Protein AF-A0A6B3CYA7-F1 (afdb_monomer_lite)

Foldseek 3Di:
DQDQDCQLVDRLLRRQCRPDPVLVVQLVLQPDPDRSNLSSSLQCQLCVLLVHSHDDPVSLVPDDLVVQLVSQCPPVHSHPRSSVSSVVD

Secondary structure (DSSP, 8-state):
------SSS-HHHHHHHHH-HHHHHHHHHH-SSS-HHHHHHHHHHHHHHTT-SS--HHHHHHS-HHHHHHHHHSSSPSSSSHHHHHTT-

pLDDT: mean 97.07, std 4.77, range [58.53, 98.69]

Structure (mmCIF, N/CA/C/O backbone):
data_AF-A0A6B3CYA7-F1
#
_entry.id   AF-A0A6B3CYA7-F1
#
loop_
_atom_site.group_PDB
_atom_site.id
_atom_site.type_symbol
_atom_site.label_atom_id
_atom_site.label_alt_id
_atom_site.label_comp_id
_atom_site.label_asym_id
_atom_site.label_entity_id
_atom_site.label_seq_id
_atom_site.pdbx_PDB_ins_code
_atom_site.Cartn_x
_atom_site.Cartn_y
_atom_site.Cartn_z
_atom_site.occupancy
_atom_site.B_iso_or_equiv
_atom_site.auth_seq_id
_atom_site.auth_comp_id
_atom_site.auth_asym_id
_atom_site.auth_atom_id
_atom_site.pdbx_PDB_model_num
ATOM 1 N N . MET A 1 1 ? -12.698 -3.073 -13.065 1.00 58.53 1 MET A N 1
ATOM 2 C CA . MET A 1 1 ? -12.583 -3.156 -14.543 1.00 58.53 1 MET A CA 1
ATOM 3 C C . MET A 1 1 ? -11.751 -4.393 -14.823 1.00 58.53 1 MET A C 1
ATOM 5 O O . MET A 1 1 ? -11.069 -4.808 -13.911 1.00 58.53 1 MET A O 1
ATOM 9 N N . ASP A 1 2 ? -11.826 -5.023 -15.987 1.00 77.56 2 ASP A N 1
ATOM 10 C CA . ASP A 1 2 ? -10.929 -6.148 -16.290 1.00 77.56 2 ASP A CA 1
ATOM 11 C C . ASP A 1 2 ? -9.861 -5.638 -17.259 1.00 77.56 2 ASP A C 1
ATOM 13 O O . ASP A 1 2 ? -10.081 -5.556 -18.468 1.00 77.56 2 ASP A O 1
ATOM 17 N N . VAL A 1 3 ? -8.777 -5.100 -16.692 1.00 90.56 3 VAL A N 1
ATOM 18 C CA . VAL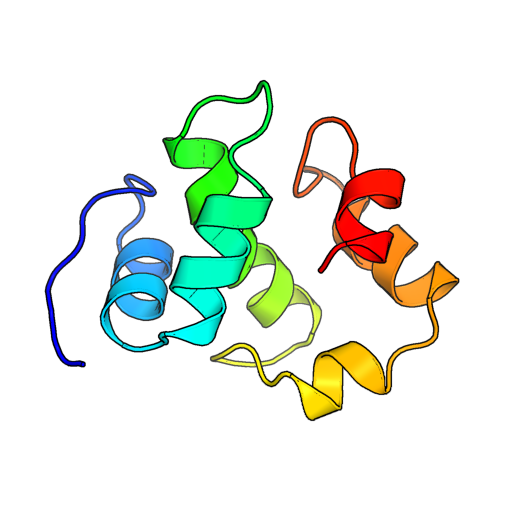 A 1 3 ? -7.672 -4.475 -17.429 1.00 90.56 3 VAL A CA 1
ATOM 19 C C . VAL A 1 3 ? -6.372 -5.073 -16.922 1.00 90.56 3 VAL A C 1
ATOM 21 O O . VAL A 1 3 ? -6.109 -5.069 -15.724 1.00 90.56 3 VAL A O 1
ATOM 24 N N . THR A 1 4 ? -5.535 -5.550 -17.837 1.00 92.38 4 THR A N 1
ATOM 25 C CA . THR A 1 4 ? -4.197 -6.029 -17.492 1.00 92.38 4 THR A CA 1
ATOM 26 C C . THR A 1 4 ? -3.286 -4.843 -17.182 1.00 92.38 4 THR A C 1
ATOM 28 O O . THR A 1 4 ? -3.042 -4.000 -18.049 1.00 92.38 4 THR A O 1
ATOM 31 N N . LEU A 1 5 ? -2.784 -4.779 -15.949 1.00 94.81 5 LEU A N 1
ATOM 32 C CA . LEU A 1 5 ? -1.802 -3.794 -15.496 1.00 94.81 5 LEU A CA 1
ATOM 33 C C . LEU A 1 5 ? -0.450 -4.474 -15.242 1.00 94.81 5 LEU A C 1
ATOM 35 O O . LEU A 1 5 ? -0.389 -5.680 -15.042 1.00 94.81 5 LEU A O 1
ATOM 39 N N . HIS A 1 6 ? 0.631 -3.693 -15.284 1.00 97.00 6 HIS A N 1
ATOM 40 C CA . HIS A 1 6 ? 2.004 -4.149 -15.027 1.00 97.00 6 HIS A CA 1
ATOM 41 C C . HIS A 1 6 ? 2.776 -3.088 -14.230 1.00 97.00 6 HIS A C 1
ATOM 43 O O . HIS A 1 6 ? 3.820 -2.598 -14.662 1.00 97.00 6 HIS A O 1
ATOM 49 N N . LEU A 1 7 ? 2.213 -2.651 -13.103 1.00 97.50 7 LEU A N 1
ATOM 50 C CA . LEU A 1 7 ? 2.758 -1.562 -12.287 1.00 97.50 7 LEU A CA 1
ATOM 51 C C . LEU A 1 7 ? 3.619 -2.090 -11.140 1.00 97.50 7 LEU A C 1
ATOM 53 O O . LEU A 1 7 ? 4.663 -1.512 -10.857 1.00 97.50 7 LEU A O 1
ATOM 57 N N . ALA A 1 8 ? 3.210 -3.191 -10.506 1.00 97.75 8 ALA A N 1
ATOM 58 C CA . ALA A 1 8 ? 3.914 -3.787 -9.372 1.00 97.75 8 ALA A CA 1
ATOM 59 C C . ALA A 1 8 ? 5.089 -4.686 -9.797 1.00 97.75 8 ALA A C 1
ATOM 61 O O . ALA A 1 8 ? 5.933 -5.019 -8.963 1.00 97.75 8 ALA A O 1
ATOM 62 N N . GLN A 1 9 ? 5.141 -5.082 -11.079 1.00 97.38 9 GLN A N 1
ATOM 63 C CA . GLN A 1 9 ? 6.082 -6.083 -11.606 1.00 97.38 9 GLN A CA 1
ATOM 64 C C . GLN A 1 9 ? 5.964 -7.427 -10.860 1.00 97.38 9 GLN A C 1
ATOM 66 O O . GLN A 1 9 ? 6.944 -8.148 -10.661 1.00 97.38 9 GLN A O 1
ATOM 71 N N . ASP A 1 10 ? 4.744 -7.748 -10.432 1.00 97.56 10 ASP A N 1
ATOM 72 C CA . ASP A 1 10 ? 4.388 -8.924 -9.646 1.00 97.56 10 ASP A CA 1
ATOM 73 C C . ASP A 1 10 ? 3.007 -9.400 -10.122 1.00 97.56 10 ASP A C 1
ATOM 75 O O . ASP A 1 10 ? 2.046 -8.645 -9.970 1.00 97.56 10 ASP A O 1
ATOM 79 N N . PRO A 1 11 ? 2.885 -10.607 -10.712 1.00 97.12 11 PRO A N 1
ATOM 80 C CA . PRO A 1 11 ? 1.645 -11.035 -11.360 1.00 97.12 11 PRO A CA 1
ATOM 81 C C . PRO A 1 11 ? 0.409 -11.017 -10.456 1.00 97.12 11 PRO A C 1
ATOM 83 O O . PRO A 1 11 ? -0.666 -10.654 -10.920 1.00 97.12 11 PRO A O 1
ATOM 86 N N . GLU A 1 12 ? 0.553 -11.379 -9.179 1.00 96.31 12 GLU A N 1
ATOM 87 C CA . GLU A 1 12 ? -0.569 -11.438 -8.234 1.00 96.31 12 GLU A CA 1
ATOM 88 C C . GLU A 1 12 ? -1.007 -10.026 -7.822 1.00 96.31 12 GLU A C 1
ATOM 90 O O . GLU A 1 12 ? -2.199 -9.713 -7.781 1.00 96.31 12 GLU A O 1
ATOM 95 N N . ALA A 1 13 ? -0.042 -9.138 -7.565 1.00 98.12 13 ALA A N 1
ATOM 96 C CA . ALA A 1 13 ? -0.347 -7.740 -7.278 1.00 98.12 13 ALA A CA 1
ATOM 97 C C . ALA A 1 13 ? -0.962 -7.031 -8.495 1.00 98.12 13 ALA A C 1
ATOM 99 O O . ALA A 1 13 ? -1.942 -6.304 -8.353 1.00 98.12 13 ALA A O 1
ATOM 100 N N . ASP A 1 14 ? -0.418 -7.266 -9.688 1.00 98.25 14 ASP A N 1
ATOM 101 C CA . ASP A 1 14 ? -0.895 -6.683 -10.940 1.00 98.25 14 ASP A CA 1
ATOM 102 C C . ASP A 1 14 ? -2.314 -7.157 -11.304 1.00 98.25 14 ASP A C 1
ATOM 104 O O . ASP A 1 14 ? -3.128 -6.354 -11.769 1.00 98.25 14 ASP A O 1
ATOM 108 N N . GLU A 1 15 ? -2.650 -8.422 -11.027 1.00 97.50 15 GLU A N 1
ATOM 109 C CA . GLU A 1 15 ? -4.014 -8.942 -11.170 1.00 97.50 15 GLU A CA 1
ATOM 110 C C . GLU A 1 15 ? -4.993 -8.212 -10.239 1.00 97.50 15 GLU A C 1
ATOM 112 O O . GLU A 1 15 ? -6.037 -7.735 -10.696 1.00 97.50 15 GLU A O 1
ATOM 11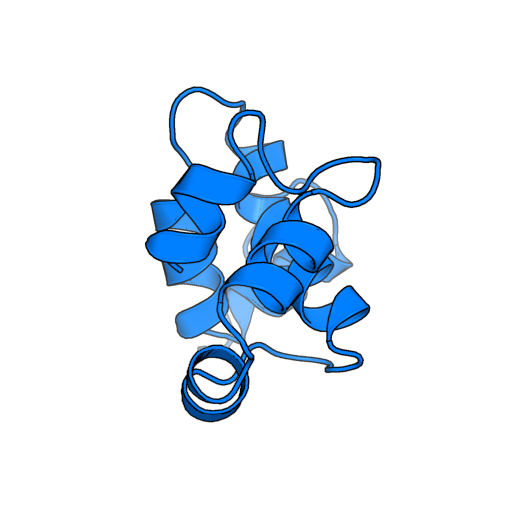7 N N . LEU A 1 16 ? -4.644 -8.060 -8.953 1.00 98.00 16 LEU A N 1
ATOM 118 C CA . LEU A 1 16 ? -5.466 -7.321 -7.989 1.00 98.00 16 LEU A CA 1
ATOM 119 C C . LEU A 1 16 ? -5.688 -5.869 -8.437 1.00 98.00 16 LEU A C 1
ATOM 121 O O . LEU A 1 16 ? -6.825 -5.395 -8.441 1.00 98.00 16 LEU A O 1
ATOM 125 N N . LEU A 1 17 ? -4.623 -5.171 -8.838 1.00 98.12 17 LEU A N 1
ATOM 126 C CA . LEU A 1 17 ? -4.701 -3.790 -9.324 1.00 98.12 17 LEU A CA 1
ATOM 127 C C . LEU A 1 17 ? -5.612 -3.665 -10.549 1.00 98.12 17 LEU A C 1
ATOM 129 O O . LEU A 1 17 ? -6.347 -2.685 -10.672 1.00 98.12 17 LEU A O 1
ATOM 133 N N . GLY A 1 18 ? -5.564 -4.648 -11.452 1.00 97.44 18 GLY A N 1
ATOM 134 C CA . GLY A 1 18 ? -6.394 -4.682 -12.650 1.00 97.44 18 GLY A CA 1
ATOM 135 C C . GLY A 1 18 ? -7.882 -4.755 -12.321 1.00 97.44 18 GLY A C 1
ATOM 136 O O . GLY A 1 18 ? -8.674 -3.995 -12.887 1.00 97.44 18 GLY A O 1
ATOM 137 N N . ARG A 1 19 ? -8.258 -5.622 -11.370 1.00 96.62 19 ARG A N 1
ATOM 138 C CA . ARG A 1 19 ? -9.664 -5.882 -11.017 1.00 96.62 19 ARG A CA 1
ATOM 139 C C . ARG A 1 19 ? -10.258 -4.945 -9.964 1.00 96.62 19 ARG A C 1
ATOM 141 O O . ARG A 1 19 ? -11.467 -4.701 -10.021 1.00 96.62 19 ARG A O 1
ATOM 148 N N . SER A 1 20 ? -9.445 -4.383 -9.065 1.00 97.44 20 SER A N 1
ATOM 149 C CA . SER A 1 20 ? -9.892 -3.607 -7.898 1.00 97.44 20 SER A CA 1
ATOM 150 C C . SER A 1 20 ? -9.581 -2.107 -8.012 1.00 97.44 20 SER A C 1
ATOM 152 O O . SER A 1 20 ? -8.428 -1.688 -7.860 1.00 97.44 20 SER A O 1
ATOM 154 N N . PRO A 1 21 ? -10.603 -1.247 -8.222 1.00 96.94 21 PRO A N 1
ATOM 155 C CA . PRO A 1 21 ? -10.413 0.202 -8.239 1.00 96.94 21 PRO A CA 1
ATOM 156 C C . PRO A 1 21 ? -9.847 0.749 -6.923 1.00 96.94 21 PRO A C 1
ATOM 158 O O . PRO A 1 21 ? -9.045 1.681 -6.952 1.00 96.94 21 PRO A O 1
ATOM 161 N N . LEU A 1 22 ? -10.235 0.172 -5.778 1.00 98.38 22 LEU A N 1
ATOM 162 C CA . LEU A 1 22 ? -9.711 0.588 -4.478 1.00 98.38 22 LEU A CA 1
ATOM 163 C C . LEU A 1 22 ? -8.227 0.237 -4.349 1.00 98.38 22 LEU A C 1
ATOM 165 O O . LEU A 1 22 ? -7.444 1.101 -3.960 1.00 98.38 22 LEU A O 1
ATOM 169 N N . ALA A 1 23 ? -7.816 -0.972 -4.747 1.00 98.38 23 ALA A N 1
ATOM 170 C CA . ALA A 1 23 ? -6.402 -1.344 -4.751 1.00 98.38 23 ALA A CA 1
ATOM 171 C C . ALA A 1 23 ? -5.565 -0.396 -5.622 1.00 98.38 23 ALA A C 1
ATOM 173 O O . ALA A 1 23 ? -4.500 0.047 -5.195 1.00 98.38 23 ALA A O 1
ATOM 174 N N . ALA A 1 24 ? -6.063 -0.015 -6.803 1.00 97.94 24 ALA A N 1
ATOM 175 C CA . ALA A 1 24 ? -5.381 0.946 -7.666 1.00 97.94 24 ALA A CA 1
ATOM 176 C C . ALA A 1 24 ? -5.215 2.328 -7.001 1.00 97.94 24 ALA A C 1
ATOM 178 O O . ALA A 1 24 ? -4.129 2.907 -7.058 1.00 97.94 24 ALA A O 1
ATOM 179 N N . LEU A 1 25 ? -6.255 2.840 -6.328 1.00 98.38 25 LEU A N 1
ATOM 180 C CA . LEU A 1 25 ? -6.193 4.116 -5.602 1.00 98.38 25 LEU A CA 1
ATOM 181 C C . LEU A 1 25 ? -5.242 4.060 -4.402 1.00 98.38 25 LEU A C 1
ATOM 183 O O . LEU A 1 25 ? -4.474 4.998 -4.192 1.00 98.38 25 LEU A O 1
ATOM 187 N N . VAL A 1 26 ? -5.249 2.961 -3.645 1.00 98.69 26 VAL A N 1
ATOM 188 C CA . VAL A 1 26 ? -4.306 2.748 -2.539 1.00 98.69 26 VAL A CA 1
ATOM 189 C C . VAL A 1 26 ? -2.871 2.680 -3.069 1.00 98.69 26 VAL A C 1
ATOM 191 O O . VAL A 1 26 ? -1.985 3.302 -2.492 1.00 98.69 26 VAL A O 1
ATOM 194 N N . GLY A 1 27 ? -2.632 2.020 -4.206 1.00 98.50 27 GLY A N 1
ATOM 195 C CA . GLY A 1 27 ? -1.327 2.024 -4.875 1.00 98.50 27 GLY A CA 1
ATOM 196 C C . GLY A 1 27 ? -0.845 3.440 -5.216 1.00 98.50 27 GLY A C 1
ATOM 197 O O . GLY A 1 27 ? 0.271 3.810 -4.857 1.00 98.50 27 GLY A O 1
ATOM 198 N N . MET A 1 28 ? -1.710 4.270 -5.812 1.00 98.38 28 MET A N 1
ATOM 199 C CA . MET A 1 28 ? -1.405 5.681 -6.111 1.00 98.38 28 MET A CA 1
ATOM 200 C C . MET A 1 28 ? -1.136 6.511 -4.848 1.00 98.38 28 MET A C 1
ATOM 202 O O . MET A 1 28 ? -0.248 7.364 -4.832 1.00 98.38 28 MET A O 1
ATOM 206 N N . LEU A 1 29 ? -1.894 6.266 -3.778 1.00 98.56 29 LEU A N 1
ATOM 207 C CA . LEU A 1 29 ? -1.699 6.925 -2.490 1.00 98.56 29 LEU A CA 1
ATOM 208 C C . LEU A 1 29 ? -0.341 6.570 -1.866 1.00 98.56 29 LEU A C 1
ATOM 210 O O . LEU A 1 29 ? 0.294 7.434 -1.259 1.00 98.56 29 LEU A O 1
ATOM 214 N N . LEU A 1 30 ? 0.096 5.317 -2.017 1.00 98.62 30 LEU A N 1
ATOM 215 C CA . LEU A 1 30 ? 1.365 4.803 -1.502 1.00 98.62 30 LEU A CA 1
ATOM 216 C C . LEU A 1 30 ? 2.577 5.196 -2.356 1.00 98.62 30 LEU A C 1
ATOM 218 O O . LEU A 1 30 ? 3.703 5.053 -1.885 1.00 98.62 30 LEU A O 1
ATOM 222 N N . ASP A 1 31 ? 2.380 5.702 -3.576 1.00 98.31 31 ASP A N 1
ATOM 223 C CA . ASP A 1 31 ? 3.448 6.096 -4.507 1.00 98.31 31 ASP A CA 1
ATOM 224 C C . ASP A 1 31 ? 4.102 7.430 -4.108 1.00 98.31 31 ASP A C 1
ATOM 226 O O . ASP A 1 31 ? 4.048 8.444 -4.802 1.00 98.31 31 ASP A O 1
ATOM 230 N N . GLN A 1 32 ? 4.666 7.462 -2.898 1.00 96.75 32 GLN A N 1
ATOM 231 C CA . GLN A 1 32 ? 5.207 8.658 -2.265 1.00 96.75 32 GLN A CA 1
ATOM 232 C C . GLN A 1 32 ? 6.636 8.405 -1.791 1.00 96.75 32 GLN A C 1
ATOM 234 O O . GLN A 1 32 ? 6.888 7.920 -0.690 1.00 96.75 32 GLN A O 1
ATOM 239 N N . GLN A 1 33 ? 7.609 8.850 -2.590 1.00 96.62 33 GLN A N 1
ATOM 240 C CA . GLN A 1 33 ? 9.039 8.772 -2.257 1.00 96.62 33 GLN A CA 1
ATOM 241 C C . GLN A 1 33 ? 9.576 7.330 -2.136 1.00 96.62 33 GLN A C 1
ATOM 243 O O . GLN A 1 33 ? 10.566 7.088 -1.437 1.00 96.62 33 GLN A O 1
ATOM 248 N N . VAL A 1 34 ? 8.961 6.378 -2.829 1.00 97.44 34 VAL A N 1
ATOM 249 C CA . VAL A 1 34 ? 9.442 5.001 -3.016 1.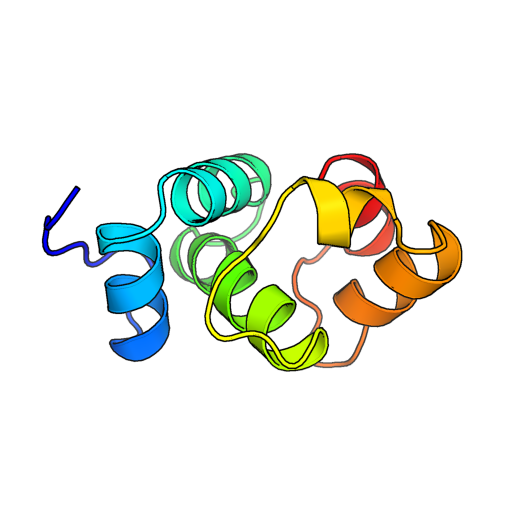00 97.44 34 VAL A CA 1
ATOM 250 C C . VAL A 1 34 ? 9.390 4.658 -4.511 1.00 97.44 34 VAL A C 1
ATOM 252 O O . VAL A 1 34 ? 8.753 5.390 -5.263 1.00 97.44 34 VAL A O 1
ATOM 255 N N . PRO A 1 35 ? 10.073 3.600 -4.980 1.00 98.25 35 PRO A N 1
ATOM 256 C CA . PRO A 1 35 ? 9.855 3.082 -6.326 1.00 98.25 35 PRO A CA 1
ATOM 257 C C . PRO A 1 35 ? 8.391 2.689 -6.538 1.00 98.25 35 PRO A C 1
ATOM 259 O O . PRO A 1 35 ? 7.771 2.099 -5.646 1.00 98.25 35 PRO A O 1
ATOM 262 N N . MET A 1 36 ? 7.877 2.977 -7.730 1.00 98.06 36 MET A N 1
ATOM 263 C CA . MET A 1 36 ? 6.489 2.725 -8.113 1.00 98.06 36 MET A CA 1
ATOM 264 C C . MET A 1 36 ? 6.120 1.248 -7.927 1.00 98.06 36 MET A C 1
ATOM 266 O O . MET A 1 36 ? 5.087 0.928 -7.349 1.00 98.06 36 MET A O 1
ATOM 270 N N . GLU A 1 37 ? 7.002 0.331 -8.318 1.00 98.31 37 GLU A N 1
ATOM 271 C CA . GLU A 1 37 ? 6.777 -1.113 -8.221 1.00 98.31 37 GLU A CA 1
ATOM 272 C C . GLU A 1 37 ? 6.547 -1.558 -6.771 1.00 98.31 37 GLU A C 1
ATOM 274 O O . GLU A 1 37 ? 5.710 -2.415 -6.489 1.00 98.31 37 GLU A O 1
ATOM 279 N N . TRP A 1 38 ? 7.251 -0.932 -5.821 1.00 98.38 38 TRP A N 1
ATOM 280 C CA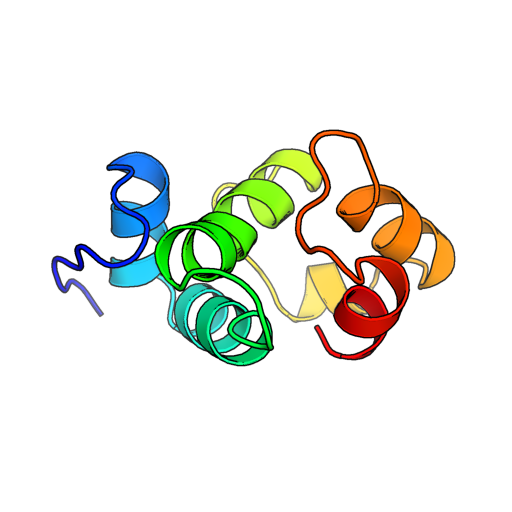 . TRP A 1 38 ? 7.040 -1.194 -4.401 1.00 98.38 38 TRP A CA 1
ATOM 281 C C . TRP A 1 38 ? 5.699 -0.621 -3.929 1.00 98.38 38 TRP A C 1
ATOM 283 O O . TRP A 1 38 ? 4.929 -1.340 -3.292 1.00 98.38 38 TRP A O 1
ATOM 293 N N . ALA A 1 39 ? 5.383 0.631 -4.273 1.00 98.62 39 ALA A N 1
ATOM 294 C CA . ALA A 1 39 ? 4.111 1.253 -3.902 1.00 98.62 39 ALA A CA 1
ATOM 295 C C . ALA A 1 39 ? 2.901 0.448 -4.398 1.00 98.62 39 ALA A C 1
ATOM 297 O O . ALA A 1 39 ? 1.998 0.130 -3.622 1.00 98.62 39 ALA A O 1
ATOM 298 N N . PHE A 1 40 ? 2.921 0.042 -5.668 1.00 98.56 40 PHE A N 1
ATOM 299 C CA . PHE A 1 40 ? 1.838 -0.706 -6.301 1.00 98.56 40 PHE A CA 1
ATOM 300 C C . PHE A 1 40 ? 1.768 -2.179 -5.863 1.00 98.56 40 PHE A C 1
ATOM 302 O O . PHE A 1 40 ? 0.719 -2.802 -5.992 1.00 98.56 40 PHE A O 1
ATOM 309 N N . LYS A 1 41 ? 2.814 -2.724 -5.229 1.00 98.62 41 LYS A N 1
ATOM 310 C CA . LYS A 1 41 ? 2.745 -4.000 -4.491 1.00 98.62 41 LYS A CA 1
ATOM 311 C C . LYS A 1 41 ? 2.118 -3.863 -3.092 1.00 98.62 41 LYS A C 1
ATOM 313 O O . LYS A 1 41 ? 1.758 -4.857 -2.454 1.00 98.62 41 LYS A O 1
ATOM 318 N N . GLY A 1 42 ? 1.981 -2.638 -2.588 1.00 98.50 42 GLY A N 1
ATOM 319 C CA . GLY A 1 42 ? 1.408 -2.348 -1.276 1.00 98.50 42 GLY A CA 1
ATOM 320 C C . GLY A 1 42 ? -0.015 -2.888 -1.071 1.00 98.50 42 GLY A C 1
ATOM 321 O O . GLY A 1 42 ? -0.223 -3.601 -0.087 1.00 98.50 42 GLY A O 1
ATOM 322 N N . PRO A 1 43 ? -0.973 -2.637 -1.986 1.00 98.62 43 PRO A N 1
ATOM 323 C CA . PRO A 1 43 ? -2.351 -3.114 -1.862 1.00 98.62 43 PRO A CA 1
ATOM 324 C C . PRO A 1 43 ? -2.477 -4.628 -1.659 1.00 98.62 43 PRO A C 1
ATOM 326 O O . PRO A 1 43 ? -3.176 -5.056 -0.744 1.00 98.62 43 PRO A O 1
ATOM 329 N N . SER A 1 44 ? -1.755 -5.448 -2.435 1.00 98.50 44 SER A N 1
ATOM 330 C CA . SER A 1 44 ? -1.803 -6.911 -2.274 1.00 98.50 44 SER A CA 1
ATOM 331 C C . SER A 1 44 ? -1.172 -7.367 -0.960 1.00 98.50 44 SER A C 1
ATOM 333 O O . SER A 1 44 ? -1.643 -8.308 -0.323 1.00 98.50 44 SER A O 1
ATOM 335 N N . THR A 1 45 ? -0.137 -6.660 -0.496 1.00 98.50 45 THR A N 1
ATOM 336 C CA . THR A 1 45 ? 0.474 -6.928 0.809 1.00 98.50 45 THR A CA 1
ATOM 337 C C . THR A 1 45 ? -0.503 -6.640 1.949 1.00 98.50 45 THR A C 1
ATOM 339 O O . THR A 1 45 ? -0.576 -7.441 2.881 1.00 98.50 45 THR A O 1
ATOM 342 N N . ILE A 1 46 ? -1.259 -5.539 1.871 1.00 98.56 46 ILE A N 1
ATOM 343 C CA . ILE A 1 46 ? -2.298 -5.183 2.848 1.00 98.56 46 ILE A CA 1
ATOM 344 C C . ILE A 1 46 ? -3.418 -6.229 2.829 1.00 98.56 46 ILE A C 1
ATOM 346 O O . ILE A 1 46 ? -3.696 -6.812 3.874 1.00 98.56 46 ILE A O 1
ATOM 350 N N . ALA A 1 47 ? -3.981 -6.535 1.653 1.00 98.44 47 ALA A N 1
ATOM 351 C CA . ALA A 1 47 ? -5.061 -7.515 1.500 1.00 98.44 47 ALA A CA 1
ATOM 352 C C . ALA A 1 47 ? -4.681 -8.872 2.114 1.00 98.44 47 ALA A C 1
ATOM 354 O O . ALA A 1 47 ? -5.376 -9.391 2.987 1.00 98.44 47 ALA A O 1
ATOM 355 N N . ARG A 1 48 ? -3.492 -9.387 1.771 1.00 98.12 48 ARG A N 1
ATOM 356 C CA . ARG A 1 48 ? -2.975 -10.648 2.316 1.00 98.12 48 ARG A CA 1
ATOM 357 C C . ARG A 1 48 ? -2.828 -10.628 3.839 1.00 98.12 48 ARG A C 1
ATOM 359 O O . ARG A 1 48 ? -3.109 -11.634 4.484 1.00 98.12 48 ARG A O 1
ATOM 366 N N . ARG A 1 49 ? -2.373 -9.516 4.424 1.00 98.06 49 ARG A N 1
ATOM 367 C CA . ARG A 1 49 ? -2.233 -9.380 5.887 1.00 98.06 49 ARG A CA 1
ATOM 368 C C . ARG A 1 49 ? -3.581 -9.261 6.598 1.00 98.06 49 ARG A C 1
ATOM 370 O O . ARG A 1 49 ? -3.703 -9.738 7.718 1.00 98.06 49 ARG A O 1
ATOM 377 N N . MET A 1 50 ? -4.583 -8.685 5.938 1.00 97.62 50 MET A N 1
ATOM 378 C CA . MET A 1 50 ? -5.973 -8.671 6.407 1.00 97.62 50 MET A CA 1
ATOM 379 C C . MET A 1 50 ? -6.690 -10.014 6.172 1.00 97.62 50 MET A C 1
ATOM 381 O O . MET A 1 50 ? -7.830 -10.181 6.591 1.00 97.62 50 MET A O 1
ATOM 385 N N . GLY A 1 51 ? -6.036 -10.986 5.521 1.00 97.44 51 GLY A N 1
ATOM 386 C CA . GLY A 1 51 ? -6.631 -12.285 5.199 1.00 97.44 51 GLY A CA 1
ATOM 387 C C . GLY A 1 51 ? -7.698 -12.216 4.102 1.00 97.44 51 GLY A C 1
ATOM 388 O O . GLY A 1 51 ? -8.562 -13.087 4.047 1.00 97.44 51 GLY A O 1
ATOM 389 N N . ALA A 1 52 ? -7.642 -11.193 3.248 1.00 96.88 52 ALA A N 1
ATOM 390 C CA . ALA A 1 52 ? -8.601 -10.936 2.183 1.00 96.88 52 ALA A CA 1
ATOM 391 C C . ALA A 1 52 ? -7.963 -11.093 0.793 1.00 96.88 52 ALA A C 1
ATOM 393 O O . ALA A 1 52 ? -6.759 -10.904 0.609 1.00 96.88 52 ALA A O 1
ATOM 394 N N . GLU A 1 53 ? -8.789 -11.415 -0.203 1.00 96.25 53 GLU A N 1
ATOM 395 C CA . GLU A 1 53 ? -8.373 -11.475 -1.612 1.00 96.25 53 GLU A CA 1
ATOM 396 C C . GLU A 1 53 ? -8.445 -10.105 -2.307 1.00 96.25 53 GLU A C 1
ATOM 398 O O . GLU A 1 53 ? -7.900 -9.936 -3.395 1.00 96.25 53 GLU A O 1
ATOM 403 N N . ASP A 1 54 ? -9.125 -9.124 -1.716 1.00 97.88 54 ASP A N 1
ATOM 404 C CA . ASP A 1 54 ? -9.257 -7.751 -2.214 1.00 97.88 54 ASP A CA 1
ATOM 405 C C . ASP A 1 54 ? -9.230 -6.775 -1.026 1.00 97.88 54 ASP A C 1
ATOM 407 O O . ASP A 1 54 ? -9.310 -7.192 0.130 1.00 97.88 54 ASP A O 1
ATOM 411 N N . LEU A 1 55 ? -9.106 -5.481 -1.305 1.00 98.19 55 LEU A N 1
ATOM 412 C CA . LEU A 1 55 ? -9.334 -4.435 -0.321 1.00 98.19 55 LEU A CA 1
ATOM 413 C C . LEU A 1 55 ? -10.814 -4.066 -0.295 1.00 98.19 55 LEU A C 1
ATOM 415 O O . LEU A 1 55 ? -11.424 -3.814 -1.335 1.00 98.19 55 LEU A O 1
ATOM 419 N N . ASP A 1 56 ? -11.351 -3.938 0.911 1.00 97.94 56 ASP A N 1
ATOM 420 C CA . ASP A 1 56 ? -12.668 -3.372 1.157 1.00 97.94 56 ASP A CA 1
ATOM 421 C C . ASP A 1 56 ? -12.530 -2.142 2.064 1.00 97.94 56 ASP A C 1
ATOM 423 O O . ASP A 1 56 ? -11.838 -2.165 3.082 1.00 97.94 56 ASP A O 1
ATOM 427 N N . ALA A 1 57 ? -13.154 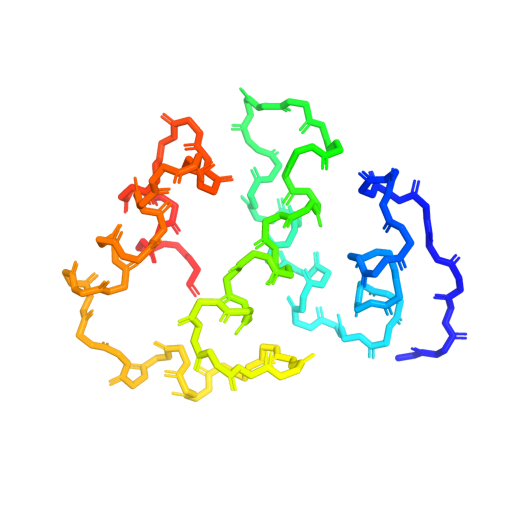-1.032 1.665 1.00 98.25 57 ALA A N 1
ATOM 428 C CA . ALA A 1 57 ? -13.020 0.233 2.381 1.00 98.25 57 ALA A CA 1
ATOM 429 C C . ALA A 1 57 ? -13.702 0.203 3.755 1.00 98.25 57 ALA A C 1
ATOM 431 O O . ALA A 1 57 ? -13.239 0.875 4.674 1.00 98.25 57 ALA A O 1
ATOM 432 N N . HIS A 1 58 ? -14.796 -0.551 3.898 1.00 98.25 58 HIS A N 1
ATOM 433 C CA . HIS A 1 58 ? -15.470 -0.710 5.179 1.00 98.25 58 HIS A CA 1
ATOM 434 C C . HIS A 1 58 ? -14.612 -1.552 6.124 1.00 98.25 58 HIS A C 1
ATOM 436 O O . HIS A 1 58 ? -14.435 -1.160 7.274 1.00 98.25 58 HIS A O 1
ATOM 442 N N . ASP A 1 59 ? -14.026 -2.645 5.636 1.00 98.00 59 ASP A N 1
ATOM 443 C CA . ASP A 1 59 ? -13.158 -3.491 6.455 1.00 98.00 59 ASP A CA 1
ATOM 444 C C . ASP A 1 59 ? -11.895 -2.746 6.898 1.00 98.00 59 ASP A C 1
ATOM 446 O O . ASP A 1 59 ? -11.553 -2.800 8.076 1.00 98.00 59 ASP A O 1
ATOM 450 N N . ILE A 1 60 ? -11.246 -1.979 6.010 1.00 98.25 60 ILE A N 1
ATOM 451 C CA . ILE A 1 60 ? -10.111 -1.111 6.381 1.00 98.25 60 ILE A CA 1
ATOM 452 C C . ILE A 1 60 ? -10.538 -0.085 7.439 1.00 98.25 60 ILE A C 1
ATOM 454 O O . ILE A 1 60 ? -9.873 0.056 8.461 1.00 98.25 60 ILE A O 1
ATOM 458 N N . ALA A 1 61 ? -11.661 0.607 7.231 1.00 97.94 61 ALA A N 1
ATOM 459 C CA . ALA A 1 61 ? -12.143 1.629 8.161 1.00 97.94 61 ALA A CA 1
ATOM 460 C C . ALA A 1 61 ? -12.616 1.064 9.514 1.00 97.94 61 ALA A C 1
ATOM 462 O O . ALA A 1 61 ? -12.727 1.819 10.481 1.00 97.94 61 ALA A O 1
ATOM 463 N N . ALA A 1 62 ? -12.917 -0.235 9.588 1.00 98.00 62 ALA A N 1
ATOM 464 C CA . ALA A 1 62 ? -13.320 -0.915 10.814 1.00 98.00 62 ALA A CA 1
ATOM 465 C C . ALA A 1 62 ? -12.133 -1.371 11.682 1.00 98.00 62 ALA A C 1
ATOM 467 O O . ALA A 1 62 ? -12.351 -1.752 12.834 1.00 98.00 62 ALA A O 1
ATOM 468 N N . TYR A 1 63 ? -10.899 -1.345 11.164 1.00 97.62 63 TYR A N 1
ATOM 469 C CA . TYR A 1 63 ? -9.709 -1.662 11.953 1.00 97.62 63 TYR A CA 1
ATOM 470 C C . TYR A 1 63 ? -9.423 -0.597 13.017 1.00 97.62 63 TYR A C 1
ATOM 472 O O . TYR A 1 63 ? -9.623 0.601 12.809 1.00 97.62 63 TYR A O 1
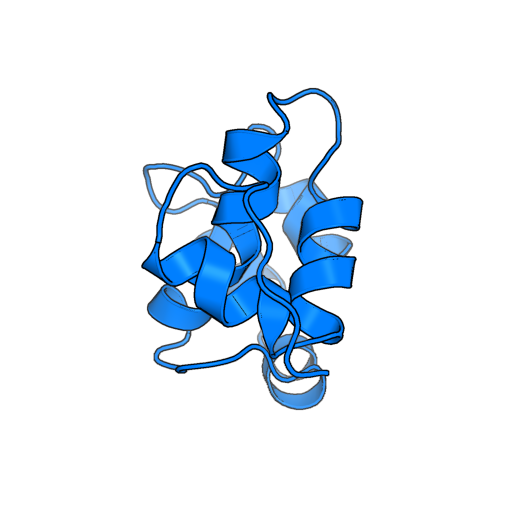ATOM 480 N N . GLU A 1 64 ? -8.858 -1.039 14.141 1.00 98.06 64 GLU A N 1
ATOM 481 C CA . GLU A 1 64 ? -8.217 -0.133 15.094 1.00 98.06 64 GLU A CA 1
ATOM 482 C C . GLU A 1 64 ? -7.005 0.547 14.414 1.00 98.06 64 GLU A C 1
ATOM 484 O O . GLU A 1 64 ? -6.167 -0.162 13.835 1.00 98.06 64 GLU A O 1
ATOM 489 N N . PRO A 1 65 ? -6.881 1.892 14.430 1.00 97.81 65 PRO A N 1
ATOM 490 C CA . PRO A 1 65 ? -5.849 2.599 13.666 1.00 97.81 65 PRO A CA 1
ATOM 491 C C . PRO A 1 65 ? -4.420 2.151 13.991 1.00 97.81 65 PRO A C 1
ATOM 493 O O . PRO A 1 65 ? -3.581 2.009 13.097 1.00 97.81 65 PRO A O 1
ATOM 496 N N . GLU A 1 66 ? -4.133 1.895 15.265 1.00 98.12 66 GLU A N 1
ATOM 497 C CA . GLU A 1 66 ? -2.837 1.427 15.742 1.00 98.12 66 GLU A CA 1
ATOM 498 C C . GLU A 1 66 ? -2.536 -0.001 15.265 1.00 98.12 66 GLU A C 1
ATOM 500 O O . GLU A 1 66 ? -1.395 -0.299 14.895 1.00 98.12 66 GLU A O 1
ATOM 505 N N . GLU A 1 67 ? -3.547 -0.871 15.221 1.00 98.31 67 GLU A N 1
ATOM 506 C CA . GLU A 1 67 ? -3.418 -2.234 14.698 1.00 98.31 67 GLU A CA 1
ATOM 507 C C . GLU A 1 67 ? -3.182 -2.223 13.186 1.00 98.31 67 GLU A C 1
ATOM 509 O O . GLU A 1 67 ? -2.300 -2.932 12.695 1.00 98.31 67 GLU A O 1
ATOM 514 N N . PHE A 1 68 ? -3.883 -1.363 12.444 1.00 98.56 68 PHE A N 1
ATOM 515 C CA . PHE A 1 68 ? -3.664 -1.204 11.007 1.00 98.56 68 PHE A CA 1
ATOM 516 C C . PHE A 1 68 ? -2.276 -0.625 10.697 1.00 98.56 68 PHE A C 1
ATOM 518 O O . PHE A 1 68 ? -1.560 -1.106 9.813 1.00 98.56 68 PHE A O 1
ATOM 525 N N . ALA A 1 69 ? -1.822 0.357 11.479 1.00 98.56 69 ALA A N 1
ATOM 526 C CA . ALA A 1 69 ? -0.468 0.887 11.368 1.00 98.56 69 ALA A CA 1
ATOM 527 C C . ALA A 1 69 ? 0.602 -0.172 11.669 1.00 98.56 69 ALA A C 1
ATOM 529 O O . ALA A 1 69 ? 1.622 -0.232 10.968 1.00 98.56 69 ALA A O 1
ATOM 530 N N . ALA A 1 70 ? 0.381 -1.024 12.675 1.00 98.50 70 ALA A N 1
ATOM 531 C CA . ALA A 1 70 ? 1.252 -2.159 12.967 1.00 98.50 70 ALA A CA 1
ATOM 532 C C . ALA A 1 70 ? 1.266 -3.158 11.801 1.00 98.50 70 ALA A C 1
ATOM 534 O O . ALA A 1 70 ? 2.349 -3.545 11.354 1.00 98.50 70 ALA A O 1
ATOM 535 N N . LEU A 1 71 ? 0.094 -3.471 11.239 1.00 98.38 71 LEU A N 1
ATOM 536 C CA . LEU A 1 71 ? -0.073 -4.344 10.079 1.00 98.38 71 LEU A CA 1
ATOM 537 C C . LEU A 1 71 ? 0.724 -3.837 8.873 1.00 98.38 71 LEU A C 1
ATOM 539 O O . LEU A 1 71 ? 1.456 -4.614 8.267 1.00 98.38 71 LEU A O 1
ATOM 543 N N . LEU A 1 72 ? 0.686 -2.541 8.542 1.00 98.56 72 LEU A N 1
ATOM 544 C CA . LEU A 1 72 ? 1.504 -1.975 7.453 1.00 98.56 72 LEU A CA 1
ATOM 545 C C . LEU A 1 72 ? 3.009 -1.955 7.781 1.00 98.56 72 LEU A C 1
ATOM 547 O O . LEU A 1 72 ? 3.850 -1.962 6.874 1.00 98.56 72 LEU A O 1
ATOM 551 N N . SER A 1 73 ? 3.360 -1.939 9.067 1.00 98.44 73 SER A N 1
ATOM 552 C CA . SER A 1 73 ? 4.740 -1.860 9.559 1.00 98.44 73 SER A CA 1
ATOM 553 C C . SER A 1 73 ? 5.439 -3.217 9.681 1.00 98.44 73 SER A C 1
ATOM 555 O O . SER A 1 73 ? 6.670 -3.247 9.786 1.00 98.44 73 SER A O 1
ATOM 557 N N . GLU A 1 74 ? 4.703 -4.334 9.647 1.00 98.31 74 GLU A N 1
ATOM 558 C CA . GLU A 1 74 ? 5.297 -5.676 9.663 1.00 98.31 74 GLU A CA 1
ATOM 559 C C . GLU A 1 74 ? 6.325 -5.836 8.539 1.00 98.31 74 GLU A C 1
ATOM 561 O O . GLU A 1 74 ? 6.111 -5.379 7.415 1.00 98.31 74 GLU A O 1
ATOM 566 N N . LYS A 1 75 ? 7.457 -6.490 8.829 1.00 96.88 75 LYS A N 1
ATOM 567 C CA . LYS A 1 75 ? 8.577 -6.600 7.885 1.00 96.88 75 LYS A CA 1
ATOM 568 C C . LYS A 1 75 ? 8.341 -7.708 6.841 1.00 96.88 75 LYS A C 1
ATOM 570 O O . LYS A 1 75 ? 7.967 -8.811 7.227 1.00 96.88 75 LYS A O 1
ATOM 575 N N . PRO A 1 76 ? 8.661 -7.474 5.552 1.00 96.25 76 PRO A N 1
ATOM 576 C CA . PRO A 1 76 ? 9.059 -6.190 4.967 1.00 96.25 76 PRO A CA 1
ATOM 577 C C . PRO A 1 76 ? 7.889 -5.193 4.974 1.00 96.25 76 PRO A C 1
ATOM 579 O O . PRO A 1 76 ? 6.769 -5.562 4.631 1.00 96.25 76 PRO A O 1
ATOM 582 N N . ALA A 1 77 ? 8.149 -3.952 5.398 1.00 98.12 77 ALA A N 1
ATOM 583 C CA . ALA A 1 77 ? 7.105 -2.939 5.557 1.00 98.12 77 ALA A CA 1
ATOM 584 C C . ALA A 1 77 ? 6.457 -2.588 4.212 1.00 98.12 77 ALA A C 1
ATOM 586 O O . ALA A 1 77 ? 7.128 -2.581 3.177 1.00 98.12 77 ALA A O 1
ATOM 587 N N . VAL A 1 78 ? 5.166 -2.248 4.242 1.00 98.38 78 VAL A N 1
ATOM 588 C CA . VAL A 1 78 ? 4.403 -1.857 3.042 1.00 98.38 78 VAL A CA 1
ATOM 589 C C . VAL A 1 78 ? 4.972 -0.585 2.410 1.00 98.38 78 VAL A C 1
ATOM 591 O O . VAL A 1 78 ? 4.957 -0.438 1.196 1.00 98.38 78 VAL A O 1
ATOM 594 N N . HIS A 1 79 ? 5.520 0.316 3.226 1.00 98.56 79 HIS A N 1
ATOM 595 C CA . HIS A 1 79 ? 6.102 1.578 2.782 1.00 98.56 79 HIS A CA 1
ATOM 596 C C . HIS A 1 79 ? 7.320 1.945 3.639 1.00 98.56 79 HIS A C 1
ATOM 598 O O . HIS A 1 79 ? 7.482 1.439 4.750 1.00 98.56 79 HIS A O 1
ATOM 604 N N . ARG A 1 80 ? 8.144 2.904 3.189 1.00 97.81 80 ARG A N 1
ATOM 605 C CA . ARG A 1 80 ? 9.232 3.475 4.015 1.00 97.81 80 ARG A CA 1
ATOM 606 C C . ARG A 1 80 ? 8.733 4.346 5.183 1.00 97.81 80 ARG A C 1
ATOM 608 O O . ARG A 1 80 ? 9.500 4.677 6.080 1.00 97.81 80 ARG A O 1
ATOM 615 N N . TYR A 1 81 ? 7.450 4.710 5.161 1.00 97.81 81 TYR A N 1
ATOM 616 C CA . TYR A 1 81 ? 6.733 5.494 6.177 1.00 97.81 81 TYR A CA 1
ATOM 617 C C . TYR A 1 81 ? 5.410 4.807 6.564 1.00 97.81 81 TYR A C 1
ATOM 619 O O . TYR A 1 81 ? 4.344 5.377 6.329 1.00 97.81 81 TYR A O 1
ATOM 627 N N . PRO A 1 82 ? 5.443 3.575 7.098 1.00 97.44 82 PRO A N 1
ATOM 628 C CA . PRO A 1 82 ? 4.255 2.727 7.178 1.00 97.44 82 PRO A CA 1
ATOM 629 C C . PRO A 1 82 ? 3.158 3.315 8.075 1.00 97.44 82 PRO A C 1
ATOM 631 O O . PRO A 1 82 ? 2.020 3.392 7.636 1.00 97.44 82 PRO A O 1
ATOM 634 N N . GLY A 1 83 ? 3.490 3.847 9.257 1.00 97.31 83 GLY A N 1
ATOM 635 C CA . GLY A 1 83 ? 2.489 4.457 10.146 1.00 97.31 83 GLY A CA 1
ATOM 636 C C . GLY A 1 83 ? 1.810 5.704 9.563 1.00 97.31 83 GLY A C 1
ATOM 637 O O . GLY A 1 83 ? 0.599 5.854 9.661 1.00 97.31 83 GLY A O 1
ATOM 638 N N . SER A 1 84 ? 2.561 6.582 8.883 1.00 97.81 84 SER A N 1
ATOM 639 C CA . SER A 1 84 ? 1.954 7.751 8.225 1.00 97.81 84 SER A CA 1
ATOM 640 C C . SER A 1 84 ? 1.106 7.367 7.016 1.00 97.81 84 SER A C 1
ATOM 642 O O . SER A 1 84 ? 0.187 8.114 6.693 1.00 97.81 84 SER A O 1
ATOM 644 N N . MET A 1 85 ? 1.451 6.289 6.307 1.00 98.38 85 MET A N 1
ATOM 645 C CA . MET A 1 85 ? 0.645 5.810 5.185 1.00 98.38 85 MET A CA 1
ATOM 646 C C . MET A 1 85 ? -0.609 5.091 5.676 1.00 98.38 85 MET A C 1
ATOM 648 O O . MET A 1 85 ? -1.662 5.304 5.095 1.00 98.38 85 MET A O 1
ATOM 652 N N . ALA A 1 86 ? -0.530 4.344 6.779 1.00 98.25 86 ALA A N 1
ATOM 653 C CA . ALA A 1 86 ? -1.684 3.696 7.397 1.00 98.25 86 ALA A CA 1
ATOM 654 C C . ALA A 1 86 ? -2.786 4.686 7.779 1.00 98.25 86 ALA A C 1
ATOM 656 O O . ALA A 1 86 ? -3.942 4.390 7.565 1.00 98.25 86 ALA A O 1
ATOM 657 N N . GLY A 1 87 ? -2.442 5.877 8.280 1.00 97.56 87 GLY A N 1
ATOM 658 C CA . GLY A 1 87 ? -3.448 6.905 8.581 1.00 97.56 87 GLY A CA 1
ATOM 659 C C . GLY A 1 87 ? -4.018 7.635 7.356 1.00 97.56 87 GLY A C 1
ATOM 660 O O . GLY A 1 87 ? -4.880 8.495 7.515 1.00 97.56 87 GLY A O 1
ATOM 661 N N . ARG A 1 88 ? -3.485 7.384 6.154 1.00 97.62 88 ARG A N 1
ATOM 662 C CA . ARG A 1 88 ? -3.994 7.960 4.898 1.00 97.62 88 ARG A CA 1
ATOM 663 C C . ARG A 1 88 ? -4.830 6.967 4.099 1.00 97.62 88 ARG A C 1
ATOM 665 O O . ARG A 1 88 ? -5.697 7.413 3.352 1.00 97.62 88 ARG A O 1
ATOM 672 N N . VAL A 1 89 ? -4.453 5.691 4.174 1.00 97.12 89 VAL A N 1
ATOM 673 C CA . VAL A 1 89 ? -5.194 4.547 3.630 1.00 97.12 89 VAL A CA 1
ATOM 674 C C . VAL A 1 89 ? -6.451 4.362 4.467 1.00 97.12 89 VAL A C 1
ATOM 676 O O . VAL A 1 89 ? -7.513 4.173 3.843 1.00 97.12 89 VAL A O 1
#

Sequence (89 aa):
MDVTLHLAQDPEADELLGRSPLAALVGMLLDQQVPMEWAFKGPSTIARRMGAEDLDAHDIAAYEPEEFAALLSEKPAVHRYPGSMAGRV

Radius of gyration: 11.82 Å; chains: 1; bounding box: 25×21×33 Å